Protein AF-A0A126V2M1-F1 (afdb_monomer)

Radius of gyration: 30.35 Å; Cα contacts (8 Å, |Δi|>4): 249; chains: 1; bounding box: 68×82×60 Å

Solvent-accessible surface area (backbone atoms only — not comparable to full-atom values): 11130 Å² total; per-residue (Å²): 141,85,85,84,86,88,85,89,82,89,86,88,89,88,84,88,84,78,95,72,88,80,75,83,81,79,86,80,86,81,85,84,81,88,84,84,94,76,84,90,80,86,69,96,72,80,88,82,86,81,91,80,81,91,74,86,82,81,85,78,82,76,75,81,79,58,65,34,36,35,38,33,30,50,79,87,40,79,66,34,74,45,62,34,49,74,43,80,36,60,48,100,84,73,43,78,82,76,22,29,39,40,31,31,74,65,52,32,59,92,74,48,25,34,36,43,37,42,39,44,57,45,97,89,63,57,36,33,36,34,19,25,83,46,53,15,49,93,53,67,72,38,72,61,55,68,46,42,82,56,90,70,27,38,31,53,97,49,32,41,40,33,63,43,74,47,76,84,129

Sequence (169 aa):
MFNFRSDADFLDETQNPPNSCHFIQIELKYRLDEELNTEPIGLGKNILKTIITSSCLLFLSAGIAGATTCYFESEGKIEIQGKCDFHFTENDSGVLDGSFSMTSIDYDSKKQLGHQVWFIIDYDGAPYAFWTGEPGATHLHAPTGYLSKVGGCWVNHDTRLCAWEKTGA

Foldseek 3Di:
DDDDDDDDDDDDDDDDDDDDDDDPDDDDDDDDDDDDDDDDDDDVDDDDDDDDDDDDDDPPPPDPPQFKFKWKFFQNRTQ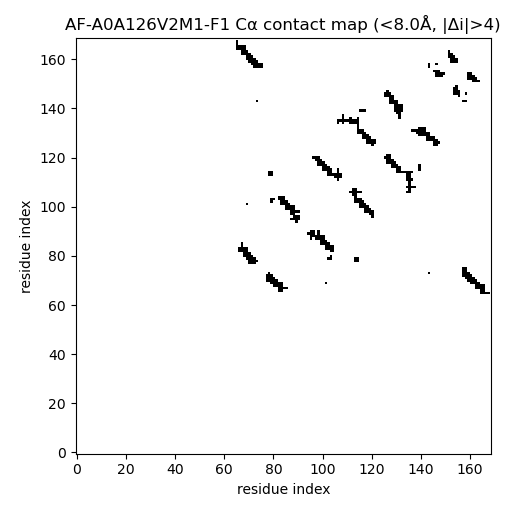AGGGWDKDQDADPVRDRPPWIKIWHPFADLVVQAGKIKTWDQDPVRFIWIFMQVGRSRPDTDHTRPTFDDDPQWTDDDGIIIGMDGPDDD

Mean predicted aligned error: 16.82 Å

Organism: NCBI:txid1579316

pLDDT: mean 72.54, std 26.44, range [29.0, 98.5]

Secondary structure (DSSP, 8-state):
--------------------------------------------------------------------EEEEEETTEEEEEEEEEEEEEE-TTS-EEEEEEEEETT-BTTTTB--EEEEEE-TTS-EEEEE-SSTT-SS--EEEEE-EEETTEEE-SSEEEEEE-----

Nearest PDB structures (foldseek):
  8i0r-assembly1_X  TM=2.228E-01  e=6.735E-01  Homo sapiens
  3dtd-assembly1_F-1  TM=3.239E-01  e=7.264E+00  Bartonella henselae
  6roh-assembly1_A  TM=2.638E-01  e=4.231E+00  Saccharomyces cerevisiae S288C
  5nxh-assembly1_C  TM=1.268E-01  e=4.231E+00  Tequatrovirus T4

Structure (mmCIF, N/CA/C/O backbone):
data_AF-A0A126V2M1-F1
#
_entry.id   AF-A0A126V2M1-F1
#
loop_
_atom_site.group_PDB
_atom_site.id
_atom_site.type_symbol
_atom_site.label_atom_id
_atom_site.label_alt_id
_atom_site.label_comp_id
_atom_site.label_asym_id
_atom_site.label_entity_id
_atom_site.label_seq_id
_atom_site.pdbx_PDB_ins_code
_atom_site.Cartn_x
_atom_site.Cartn_y
_atom_site.Cartn_z
_atom_site.occupancy
_atom_site.B_iso_or_equiv
_atom_site.auth_seq_id
_atom_site.auth_comp_id
_atom_site.auth_asym_id
_atom_site.auth_atom_id
_atom_site.pdbx_PDB_model_num
ATOM 1 N N . MET A 1 1 ? 25.594 -10.598 -35.331 1.00 38.66 1 MET A N 1
ATOM 2 C CA . MET A 1 1 ? 25.247 -9.745 -36.487 1.00 38.66 1 MET A CA 1
ATOM 3 C C . MET A 1 1 ? 23.967 -9.023 -36.108 1.00 38.66 1 MET A C 1
ATOM 5 O O . MET A 1 1 ? 22.939 -9.677 -36.014 1.00 38.66 1 MET A O 1
ATOM 9 N N . PHE A 1 2 ? 24.061 -7.747 -35.737 1.00 29.75 2 PHE A N 1
ATOM 10 C CA . PHE A 1 2 ? 22.927 -6.953 -35.254 1.00 29.75 2 PHE A CA 1
ATOM 11 C C . PHE A 1 2 ? 22.459 -6.019 -36.369 1.00 29.75 2 PHE A C 1
ATOM 13 O O . PHE A 1 2 ? 23.302 -5.436 -37.043 1.00 29.75 2 PHE A O 1
ATOM 20 N N . ASN A 1 3 ? 21.146 -5.852 -36.524 1.00 29.00 3 ASN A N 1
ATOM 21 C CA . ASN A 1 3 ? 20.557 -4.799 -37.347 1.00 29.00 3 ASN A CA 1
ATOM 22 C C . ASN A 1 3 ? 19.675 -3.929 -36.449 1.00 29.00 3 ASN A C 1
ATOM 24 O O . ASN A 1 3 ? 18.534 -4.282 -36.163 1.00 29.00 3 ASN A O 1
ATOM 28 N N . PHE A 1 4 ? 20.225 -2.799 -36.013 1.00 29.62 4 PHE A N 1
ATOM 29 C CA . PHE A 1 4 ? 19.426 -1.650 -35.600 1.00 29.62 4 PHE A CA 1
ATOM 30 C C . PHE A 1 4 ? 19.051 -0.863 -36.856 1.00 29.62 4 PHE A C 1
ATOM 32 O O . PHE A 1 4 ? 19.875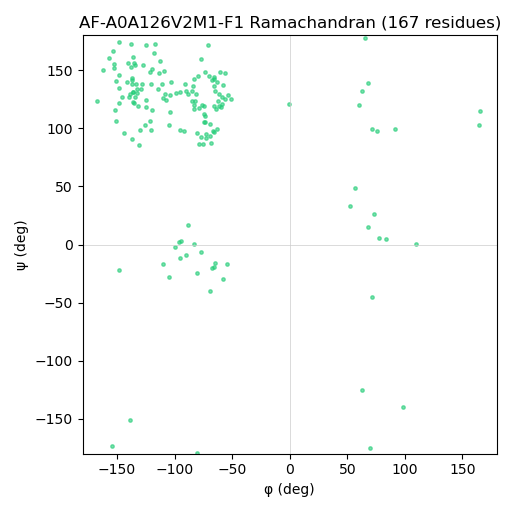 -0.729 -37.761 1.00 29.62 4 PHE A O 1
ATOM 39 N N . ARG A 1 5 ? 17.835 -0.316 -36.899 1.00 29.52 5 ARG A N 1
ATOM 40 C CA . ARG A 1 5 ? 17.459 0.690 -37.892 1.00 29.52 5 ARG A CA 1
ATOM 41 C C . ARG A 1 5 ? 16.910 1.911 -37.171 1.00 29.52 5 ARG A C 1
ATOM 43 O O . ARG A 1 5 ? 15.801 1.889 -36.651 1.00 29.52 5 ARG A O 1
ATOM 50 N N . SER A 1 6 ? 17.758 2.924 -37.090 1.00 36.81 6 SER A N 1
ATOM 51 C CA . SER A 1 6 ? 17.424 4.285 -36.695 1.00 36.81 6 SER A CA 1
ATOM 52 C C . SER A 1 6 ? 17.001 5.060 -37.935 1.00 36.81 6 SER A C 1
ATOM 54 O O . SER A 1 6 ? 17.769 5.085 -38.892 1.00 36.81 6 SER A O 1
ATOM 56 N N . ASP A 1 7 ? 15.860 5.736 -37.890 1.00 33.97 7 ASP A N 1
ATOM 57 C CA . ASP A 1 7 ? 15.502 6.778 -38.851 1.00 33.97 7 ASP A CA 1
ATOM 58 C C . ASP A 1 7 ? 14.924 7.954 -38.035 1.00 33.97 7 ASP A C 1
ATOM 60 O O . ASP A 1 7 ? 14.004 7.761 -37.236 1.00 33.97 7 ASP A O 1
ATOM 64 N N . ALA A 1 8 ? 15.532 9.139 -38.156 1.00 32.44 8 ALA A N 1
ATOM 65 C CA . ALA A 1 8 ? 15.182 10.348 -37.409 1.00 32.44 8 ALA A CA 1
ATOM 66 C C . ALA A 1 8 ? 15.451 11.609 -38.254 1.00 32.44 8 ALA A C 1
ATOM 68 O O . ALA A 1 8 ? 16.597 11.845 -38.621 1.00 32.44 8 ALA A O 1
ATOM 69 N N . ASP A 1 9 ? 14.403 12.417 -38.470 1.00 35.94 9 ASP A N 1
ATOM 70 C CA . ASP A 1 9 ? 14.370 13.773 -39.059 1.00 35.94 9 ASP A CA 1
ATOM 71 C C . ASP A 1 9 ? 13.156 14.514 -38.418 1.00 35.94 9 ASP A C 1
ATOM 73 O O . ASP A 1 9 ? 12.145 13.860 -38.159 1.00 35.94 9 ASP A O 1
ATOM 77 N N . PHE A 1 10 ? 13.105 15.801 -38.028 1.00 31.22 10 PHE A N 1
ATOM 78 C CA . PHE A 1 10 ? 13.970 16.989 -38.191 1.00 31.22 10 PHE A CA 1
ATOM 79 C C . PHE A 1 10 ? 13.911 17.638 -39.592 1.00 31.22 10 PHE A C 1
ATOM 81 O O . PHE A 1 10 ? 14.600 17.188 -40.495 1.00 31.22 10 PHE A O 1
ATOM 88 N N . LEU A 1 11 ? 13.151 18.708 -39.877 1.00 40.03 11 LEU A N 1
ATOM 89 C CA . LEU A 1 11 ? 12.236 19.609 -39.135 1.00 40.03 11 LEU A CA 1
ATOM 90 C C . LEU A 1 11 ? 11.205 20.179 -40.145 1.00 40.03 11 LEU A C 1
ATOM 92 O O . LEU A 1 11 ? 11.498 20.190 -41.337 1.00 40.03 11 LEU A O 1
ATOM 96 N N . ASP A 1 12 ? 10.108 20.794 -39.679 1.00 29.11 12 ASP A N 1
ATOM 97 C CA . ASP A 1 12 ? 9.800 22.175 -40.109 1.00 29.11 12 ASP A CA 1
ATOM 98 C C . ASP A 1 12 ? 8.981 22.936 -39.048 1.00 29.11 12 ASP A C 1
ATOM 100 O O . ASP A 1 12 ? 8.254 22.351 -38.241 1.00 29.11 12 ASP A O 1
ATOM 104 N N . GLU A 1 13 ? 9.142 24.253 -39.039 1.00 38.94 13 GLU A N 1
ATOM 105 C CA . GLU A 1 13 ? 8.617 25.216 -38.079 1.00 38.94 13 GLU A CA 1
ATOM 106 C C . GLU A 1 13 ? 7.496 26.040 -38.732 1.00 38.94 13 GLU A C 1
ATOM 108 O O . GLU A 1 13 ? 7.694 26.588 -39.808 1.00 38.94 13 GLU A O 1
ATOM 113 N N . THR A 1 14 ? 6.324 26.159 -38.093 1.00 38.78 14 THR A N 1
ATOM 114 C CA . THR A 1 14 ? 5.483 27.383 -38.028 1.00 38.78 14 THR A CA 1
ATOM 115 C C . THR A 1 14 ? 4.063 27.075 -37.530 1.00 38.78 14 THR A C 1
ATOM 117 O O . THR A 1 14 ? 3.278 26.447 -38.230 1.00 38.78 14 THR A O 1
ATOM 120 N N . GLN A 1 15 ? 3.702 27.607 -36.353 1.00 33.50 15 GLN A N 1
ATOM 121 C CA . GLN A 1 15 ? 2.511 28.453 -36.107 1.00 33.50 15 GLN A CA 1
ATOM 122 C C . GLN A 1 15 ? 2.208 28.565 -34.601 1.00 33.50 15 GLN A C 1
ATOM 124 O O . GLN A 1 15 ? 1.624 27.683 -33.982 1.00 33.50 15 GLN A O 1
ATOM 129 N N . ASN A 1 16 ? 2.569 29.716 -34.033 1.00 42.19 16 ASN A N 1
ATOM 130 C CA . ASN A 1 16 ? 2.025 30.244 -32.779 1.00 42.19 16 ASN A CA 1
ATOM 131 C C . ASN A 1 16 ? 0.684 30.933 -33.109 1.00 42.19 16 ASN A C 1
ATOM 133 O O . ASN A 1 16 ? 0.665 31.712 -34.070 1.00 42.19 16 ASN A O 1
ATOM 137 N N . PRO A 1 17 ? -0.435 30.651 -32.411 1.00 42.81 17 PRO A N 1
ATOM 138 C CA . PRO A 1 17 ? -0.904 31.552 -31.335 1.00 42.81 17 PRO A CA 1
ATOM 139 C C . PRO A 1 17 ? -1.763 30.837 -30.247 1.00 42.81 17 PRO A C 1
ATOM 141 O O . PRO A 1 17 ? -2.046 29.648 -30.364 1.00 42.81 17 PRO A O 1
ATOM 144 N N . PRO A 1 18 ? -2.365 31.557 -29.277 1.00 44.22 18 PRO A N 1
ATOM 145 C CA . PRO A 1 18 ? -1.821 32.630 -28.444 1.00 44.22 18 PRO A CA 1
ATOM 146 C C . PRO A 1 18 ? -1.995 32.342 -26.933 1.00 44.22 18 PRO A C 1
ATOM 148 O O . PRO A 1 18 ? -2.768 31.484 -26.511 1.00 44.22 18 PRO A O 1
ATOM 151 N N . ASN A 1 19 ? -1.377 33.174 -26.092 1.00 45.47 19 ASN A N 1
ATOM 152 C CA . ASN A 1 19 ? -1.746 33.273 -24.676 1.00 45.47 19 ASN A CA 1
ATOM 153 C C . ASN A 1 19 ? -3.199 33.768 -24.525 1.00 45.47 19 ASN A C 1
ATOM 155 O O . ASN A 1 19 ? -3.490 34.880 -24.964 1.00 45.47 19 ASN A O 1
ATOM 159 N N . SER A 1 20 ? -4.073 33.028 -23.833 1.00 34.94 20 SER A N 1
ATOM 160 C CA . SER A 1 20 ? -5.169 33.618 -23.041 1.00 34.94 20 SER A CA 1
ATOM 161 C C . SER A 1 20 ? -5.830 32.589 -22.120 1.00 34.94 20 SER A C 1
ATOM 163 O O . SER A 1 20 ? -6.362 31.580 -22.583 1.00 34.94 20 SER A O 1
ATOM 165 N N . CYS A 1 21 ? -5.871 32.871 -20.816 1.00 35.22 21 CYS A N 1
ATOM 166 C CA . CYS A 1 21 ? -6.764 32.168 -19.898 1.00 35.22 21 CYS A CA 1
ATOM 167 C C . CYS A 1 21 ? -8.208 32.569 -20.216 1.00 35.22 21 CYS A C 1
ATOM 169 O O . CYS A 1 21 ? -8.641 33.662 -19.844 1.00 35.22 21 CYS A O 1
ATOM 171 N N . HIS A 1 22 ? -8.967 31.696 -20.881 1.00 29.77 22 HIS A N 1
ATOM 172 C CA . HIS A 1 22 ? -10.361 31.990 -21.196 1.00 29.77 22 HIS A CA 1
ATOM 173 C C . HIS A 1 22 ? -11.249 31.841 -19.951 1.00 29.77 22 HIS A C 1
ATOM 175 O O . HIS A 1 22 ? -11.859 30.803 -19.701 1.00 29.77 22 HIS A O 1
ATOM 181 N N . PHE A 1 23 ? -11.340 32.919 -19.170 1.00 33.03 23 PHE A N 1
ATOM 182 C CA . PHE A 1 23 ? -12.440 33.111 -18.232 1.00 33.03 23 PHE A CA 1
ATOM 183 C C . PHE A 1 23 ? -13.760 33.044 -19.010 1.00 33.03 23 PHE A C 1
ATOM 185 O O . PHE A 1 23 ? -13.967 33.789 -19.972 1.00 33.03 23 PHE A O 1
ATOM 192 N N . ILE A 1 24 ? -14.660 32.158 -18.588 1.00 33.56 24 ILE A N 1
ATOM 193 C CA . ILE A 1 24 ? -16.026 32.102 -19.107 1.00 33.56 24 ILE A CA 1
ATOM 194 C C . ILE A 1 24 ? -16.823 33.196 -18.389 1.00 33.56 24 ILE A C 1
ATOM 196 O O . ILE A 1 24 ? -17.296 32.998 -17.270 1.00 33.56 24 ILE A O 1
ATOM 200 N N . GLN A 1 25 ? -16.953 34.371 -19.010 1.00 32.44 25 GLN A N 1
ATOM 201 C CA . GLN A 1 25 ? -17.892 35.387 -18.535 1.00 32.44 25 GLN A CA 1
ATOM 202 C C . GLN A 1 25 ? -19.322 34.980 -18.897 1.00 32.44 25 GLN A C 1
ATOM 204 O O . GLN A 1 25 ? -19.709 34.984 -20.063 1.00 32.44 25 GLN A O 1
ATOM 209 N N . ILE A 1 26 ? -20.117 34.662 -17.877 1.00 36.59 26 ILE A N 1
ATOM 210 C CA . ILE A 1 26 ? -21.567 34.507 -17.999 1.00 36.59 26 ILE A CA 1
ATOM 211 C C . ILE A 1 26 ? -22.200 35.869 -17.686 1.00 36.59 26 ILE A C 1
ATOM 213 O O . ILE A 1 26 ? -22.374 36.222 -16.520 1.00 36.59 26 ILE A O 1
ATOM 217 N N . GLU A 1 27 ? -22.544 36.653 -18.712 1.00 39.25 27 GLU A N 1
ATOM 218 C CA . GLU A 1 27 ? -23.352 37.864 -18.518 1.00 39.25 27 GLU A CA 1
ATOM 219 C C . GLU A 1 27 ? -24.816 37.497 -18.229 1.00 39.25 27 GLU A C 1
ATOM 221 O O . GLU A 1 27 ? -25.583 37.153 -19.130 1.00 39.25 27 GLU A O 1
ATOM 226 N N . LEU A 1 28 ? -25.236 37.624 -16.967 1.00 32.69 28 LEU A N 1
ATOM 227 C CA . LEU A 1 28 ? -26.650 37.588 -16.589 1.00 32.69 28 LEU A CA 1
ATOM 228 C C . LEU A 1 28 ? -27.212 39.009 -16.490 1.00 32.69 28 LEU A C 1
ATOM 230 O O . LEU A 1 28 ? -27.069 39.707 -15.486 1.00 32.69 28 LEU A O 1
ATOM 234 N N . LYS A 1 29 ? -27.884 39.425 -17.564 1.00 38.81 29 LYS A N 1
ATOM 235 C CA . LYS A 1 29 ? -28.536 40.729 -17.701 1.00 38.81 29 LYS A CA 1
ATOM 236 C C . LYS A 1 29 ? -29.865 40.766 -16.938 1.00 38.81 29 LYS A C 1
ATOM 238 O O . LYS A 1 29 ? -30.907 40.419 -17.492 1.00 38.81 29 LYS A O 1
ATOM 243 N N . TYR A 1 30 ? -29.840 41.215 -15.685 1.00 38.00 30 TYR A N 1
ATOM 244 C CA . TYR A 1 30 ? -31.057 41.409 -14.892 1.00 38.00 30 TYR A CA 1
ATOM 245 C C . TYR A 1 30 ? -31.709 42.773 -15.159 1.00 38.00 30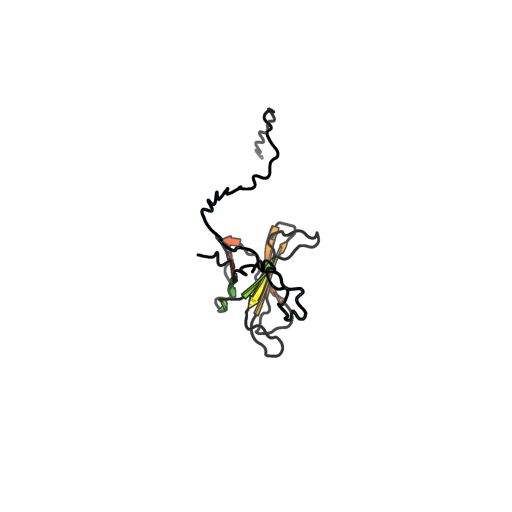 TYR A C 1
ATOM 247 O O . TYR A 1 30 ? -31.090 43.824 -15.002 1.00 38.00 30 TYR A O 1
ATOM 255 N N . ARG A 1 31 ? -32.982 42.735 -15.564 1.00 34.28 31 ARG A N 1
ATOM 256 C CA . ARG A 1 31 ? -33.883 43.890 -15.645 1.00 34.28 31 ARG A CA 1
ATOM 257 C C . ARG A 1 31 ? -34.519 44.102 -14.269 1.00 34.28 31 ARG A C 1
ATOM 259 O O . ARG A 1 31 ? -35.014 43.139 -13.690 1.00 34.28 31 ARG A O 1
ATOM 266 N N . LEU A 1 32 ? -34.522 45.339 -13.782 1.00 36.19 32 LEU A N 1
ATOM 267 C CA . LEU A 1 32 ? -35.231 45.749 -12.571 1.00 36.19 32 LEU A CA 1
ATOM 268 C C . LEU A 1 32 ? -36.217 46.854 -12.944 1.00 36.19 32 LEU A C 1
ATOM 270 O O . LEU A 1 32 ? -35.801 47.982 -13.198 1.00 36.19 32 LEU A O 1
ATOM 274 N N . ASP A 1 33 ? -37.497 46.505 -12.973 1.00 39.31 33 ASP A N 1
ATOM 275 C CA . ASP A 1 33 ? -38.595 47.464 -13.015 1.00 39.31 33 ASP A CA 1
ATOM 276 C C . ASP A 1 33 ? -39.140 47.614 -11.576 1.00 39.31 33 ASP A C 1
ATOM 278 O O . ASP A 1 33 ? -39.373 46.602 -10.918 1.00 39.31 33 ASP A O 1
ATOM 282 N N . GLU A 1 34 ? -39.290 48.872 -11.125 1.00 41.41 34 GLU A N 1
ATOM 283 C CA . GLU A 1 34 ? -40.491 49.413 -10.440 1.00 41.41 34 GLU A CA 1
ATOM 284 C C . GLU A 1 34 ? -40.925 48.801 -9.071 1.00 41.41 34 GLU A C 1
ATOM 286 O O . GLU A 1 34 ? -41.051 47.596 -8.905 1.00 41.41 34 GLU A O 1
ATOM 291 N N . GLU A 1 35 ? -41.226 49.537 -7.993 1.00 41.06 35 GLU A N 1
ATOM 292 C CA . GLU A 1 35 ? -41.166 50.970 -7.656 1.00 41.06 35 GLU A CA 1
ATOM 293 C C . GLU A 1 35 ? -40.990 51.091 -6.120 1.00 41.06 35 GLU A C 1
ATOM 295 O O . GLU A 1 35 ? -41.432 50.204 -5.385 1.00 41.06 35 GLU A O 1
ATOM 300 N N . LEU A 1 36 ? -40.419 52.186 -5.593 1.00 34.50 36 LEU A N 1
ATOM 301 C CA . LEU A 1 36 ? -40.458 52.461 -4.144 1.00 34.50 36 LEU A CA 1
ATOM 302 C C . LEU A 1 36 ? -40.917 53.894 -3.844 1.00 34.50 36 LEU A C 1
ATOM 304 O O . LEU A 1 36 ? -40.120 54.810 -3.641 1.00 34.50 36 LEU A O 1
ATOM 308 N N . ASN A 1 37 ? -42.236 54.058 -3.779 1.00 40.84 37 ASN A N 1
ATOM 309 C CA . ASN A 1 37 ? -42.887 55.259 -3.271 1.00 40.84 37 ASN A CA 1
ATOM 310 C C . ASN A 1 37 ? -42.579 55.471 -1.774 1.00 40.84 37 ASN A C 1
ATOM 312 O O . ASN A 1 37 ? -43.032 54.693 -0.939 1.00 40.84 37 ASN A O 1
ATOM 316 N N . THR A 1 38 ? -41.897 56.569 -1.425 1.00 37.78 38 THR A N 1
ATOM 317 C CA . THR A 1 38 ? -41.956 57.170 -0.076 1.00 37.78 38 THR A CA 1
ATOM 318 C C . THR A 1 38 ? -41.699 58.677 -0.134 1.00 37.78 38 THR A C 1
ATOM 320 O O . THR A 1 38 ? -40.594 59.110 -0.455 1.00 37.78 38 THR A O 1
ATOM 323 N N . GLU A 1 39 ? -42.706 59.472 0.232 1.00 43.66 39 GLU A N 1
ATOM 324 C CA . GLU A 1 39 ? -42.560 60.909 0.502 1.00 43.66 39 GLU A CA 1
ATOM 325 C C . GLU A 1 39 ? -41.931 61.184 1.891 1.00 43.66 39 GLU A C 1
ATOM 327 O O . GLU A 1 39 ? -41.938 60.311 2.768 1.00 43.66 39 GLU A O 1
ATOM 332 N N . PRO A 1 40 ? -41.350 62.381 2.126 1.00 52.97 40 PRO A N 1
ATOM 333 C CA . PRO A 1 40 ? -40.476 62.623 3.273 1.00 52.97 40 PRO A CA 1
ATOM 334 C C . PRO A 1 40 ? -41.216 63.136 4.519 1.00 52.97 40 PRO A C 1
ATOM 336 O O . PRO A 1 40 ? -42.010 64.070 4.443 1.00 52.97 40 PRO A O 1
ATOM 339 N N . ILE A 1 41 ? -40.867 62.624 5.711 1.00 39.78 41 ILE A N 1
ATOM 340 C CA . ILE A 1 41 ? -41.334 63.204 6.988 1.00 39.78 41 ILE A CA 1
ATOM 341 C C . ILE A 1 41 ? -40.212 63.294 8.036 1.00 39.78 41 ILE A C 1
ATOM 343 O O . ILE A 1 41 ? -39.996 62.405 8.877 1.00 39.78 41 ILE A O 1
ATOM 347 N N . GLY A 1 42 ? -39.526 64.434 8.047 1.00 39.91 42 GLY A N 1
ATOM 348 C CA . GLY A 1 42 ? -38.685 64.824 9.175 1.00 39.91 42 GLY A CA 1
ATOM 349 C C . GLY A 1 42 ? -39.521 65.122 10.427 1.00 39.91 42 GLY A C 1
ATOM 350 O O . GLY A 1 42 ? -40.574 65.736 10.346 1.00 39.91 42 GLY A O 1
ATOM 351 N N . LEU A 1 43 ? -39.016 64.732 11.597 1.00 38.00 43 LEU A N 1
ATOM 352 C CA . LEU A 1 43 ? -38.949 65.646 12.747 1.00 38.00 43 LEU A CA 1
ATOM 353 C C . LEU A 1 43 ? -37.435 65.769 13.038 1.00 38.00 43 LEU A C 1
ATOM 355 O O . LEU A 1 43 ? -36.659 64.909 12.606 1.00 38.00 43 LEU A O 1
ATOM 359 N N . GLY A 1 44 ? -37.008 66.755 13.828 1.00 56.28 44 GLY A N 1
ATOM 360 C CA . GLY A 1 44 ? -35.732 66.642 14.543 1.00 56.28 44 GLY A CA 1
ATOM 361 C C . GLY A 1 44 ? -35.832 65.472 15.528 1.00 56.28 44 GLY A C 1
ATOM 362 O O . GLY A 1 44 ? -36.481 65.600 16.565 1.00 56.28 44 GLY A O 1
ATOM 363 N N . LYS A 1 45 ? -35.298 64.301 15.158 1.00 42.28 45 LYS A N 1
ATOM 364 C CA . LYS A 1 45 ? -35.611 63.016 15.809 1.00 42.28 45 LYS A CA 1
ATOM 365 C C . LYS A 1 45 ? -34.473 62.542 16.699 1.00 42.28 45 LYS A C 1
ATOM 367 O O . LYS A 1 45 ? -33.488 61.976 16.235 1.00 42.28 45 LYS A O 1
ATOM 372 N N . ASN A 1 46 ? -34.675 62.719 18.000 1.00 47.31 46 ASN A N 1
ATOM 373 C CA . ASN A 1 46 ? -33.981 61.940 19.016 1.00 47.31 46 ASN A CA 1
ATOM 374 C C . ASN A 1 46 ? -34.223 60.431 18.793 1.00 47.31 46 ASN A C 1
ATOM 376 O O . ASN A 1 46 ? -35.332 60.036 18.441 1.00 47.31 46 ASN A O 1
ATOM 380 N N . ILE A 1 47 ? -33.220 59.612 19.136 1.00 53.22 47 ILE A N 1
ATOM 381 C CA . ILE A 1 47 ? -33.307 58.155 19.365 1.00 53.22 47 ILE A CA 1
ATOM 382 C C . ILE A 1 47 ? -33.514 57.284 18.105 1.00 53.22 47 ILE A C 1
ATOM 384 O O . ILE A 1 47 ? -34.634 56.995 17.692 1.00 53.22 47 ILE A O 1
ATOM 388 N N . LEU A 1 48 ? -32.411 56.707 17.614 1.00 42.56 48 LEU A N 1
ATOM 389 C CA . LEU A 1 48 ? -32.386 55.457 16.838 1.00 42.56 48 LEU A CA 1
ATOM 390 C C . LEU A 1 48 ? -31.095 54.703 17.238 1.00 42.56 48 LEU A C 1
ATOM 392 O O . LEU A 1 48 ? -30.006 55.179 16.944 1.00 42.56 48 LEU A O 1
ATOM 396 N N . LYS A 1 49 ? -31.083 53.742 18.171 1.00 38.34 49 LYS A N 1
ATOM 397 C CA . LYS A 1 49 ? -31.644 52.372 18.178 1.00 38.34 49 LYS A CA 1
ATOM 398 C C . LYS A 1 49 ? -31.098 51.427 17.088 1.00 38.34 49 LYS A C 1
ATOM 400 O O . LYS A 1 49 ? -31.382 51.602 15.913 1.00 38.34 49 LYS A O 1
ATOM 405 N N . THR A 1 50 ? -30.494 50.340 17.587 1.00 43.88 50 THR A N 1
ATOM 406 C CA . THR A 1 50 ? -30.534 48.962 17.049 1.00 43.88 50 THR A CA 1
ATOM 407 C C . THR A 1 50 ? -29.451 48.505 16.056 1.00 43.88 50 THR A C 1
ATOM 409 O O . THR A 1 50 ? -29.538 48.695 14.851 1.00 43.88 50 THR A O 1
ATOM 412 N N . ILE A 1 51 ? -28.480 47.783 16.631 1.00 56.84 51 ILE A N 1
ATOM 413 C CA . ILE A 1 51 ? -27.864 46.519 16.173 1.00 56.84 51 ILE A CA 1
ATOM 414 C C . ILE A 1 51 ? -28.433 45.934 14.859 1.00 56.84 51 ILE A C 1
ATOM 416 O O . ILE A 1 51 ? -29.566 45.465 14.866 1.00 56.84 51 ILE A O 1
ATOM 420 N N . ILE A 1 52 ? -27.593 45.754 13.831 1.00 51.31 52 ILE A N 1
ATOM 421 C CA . ILE A 1 52 ? -27.577 44.525 13.011 1.00 51.31 52 ILE A CA 1
ATOM 422 C C . ILE A 1 52 ? -26.117 44.136 12.733 1.00 51.31 52 ILE A C 1
ATOM 424 O O . ILE A 1 52 ? -25.288 44.939 12.317 1.00 51.31 52 ILE A O 1
ATOM 428 N N . THR A 1 53 ? -25.829 42.871 13.010 1.00 50.19 53 THR A N 1
ATOM 429 C CA . THR A 1 53 ? -24.581 42.137 12.788 1.00 50.19 53 THR A CA 1
ATOM 430 C C . THR A 1 53 ? -24.067 42.206 11.348 1.00 50.19 53 THR A C 1
ATOM 432 O O . THR A 1 53 ? -24.776 41.816 10.423 1.00 50.19 53 THR A O 1
ATOM 435 N N . SER A 1 54 ? -22.792 42.571 11.176 1.00 50.06 54 SER A N 1
ATOM 436 C CA . SER A 1 54 ? -22.044 42.294 9.942 1.00 50.06 54 SER A CA 1
ATOM 437 C C . SER A 1 54 ? -21.864 40.779 9.788 1.00 50.06 54 SER A C 1
ATOM 439 O O . SER A 1 54 ? -21.319 40.127 10.681 1.00 50.06 54 SER A O 1
ATOM 441 N N . SER A 1 55 ? -22.384 40.192 8.709 1.00 53.38 55 SER A N 1
ATOM 442 C CA . SER A 1 55 ? -22.309 38.754 8.421 1.00 53.38 55 SER A CA 1
ATOM 443 C C . SER A 1 55 ? -22.600 38.463 6.948 1.00 53.38 55 SER A C 1
ATOM 445 O O . SER A 1 55 ? -23.416 39.148 6.340 1.00 53.38 55 SER A O 1
ATOM 447 N N . CYS A 1 56 ? -21.986 37.387 6.438 1.00 42.03 56 CYS A N 1
ATOM 448 C CA . CYS A 1 56 ? -22.016 36.900 5.048 1.00 42.03 56 CYS A CA 1
ATOM 449 C C . CYS A 1 56 ? -21.307 37.796 3.997 1.00 42.03 56 CYS A C 1
ATOM 451 O O . CYS A 1 56 ? -21.419 39.012 4.032 1.00 42.03 56 CYS A O 1
ATOM 453 N N . LEU A 1 57 ? -20.559 37.260 3.020 1.00 47.03 57 LEU A N 1
ATOM 454 C CA . LEU A 1 57 ? -20.284 35.851 2.685 1.00 47.03 57 LEU A CA 1
ATOM 455 C C . LEU A 1 57 ? -18.773 35.567 2.636 1.00 47.03 57 LEU A C 1
ATOM 457 O O . LEU A 1 57 ? -18.048 36.160 1.841 1.00 47.03 57 LEU A O 1
ATOM 461 N N . LEU A 1 58 ? -18.323 34.578 3.412 1.00 52.31 58 LEU A N 1
ATOM 462 C CA . LEU A 1 58 ? -17.101 33.839 3.098 1.00 52.31 58 LEU A CA 1
ATOM 463 C C . LEU A 1 58 ? -17.479 32.750 2.090 1.00 52.31 58 LEU A C 1
ATOM 465 O O . LEU A 1 58 ? -18.315 31.900 2.399 1.00 52.31 58 LEU A O 1
ATOM 469 N N . PHE A 1 59 ? -16.879 32.765 0.898 1.00 52.38 59 PHE A N 1
ATOM 470 C CA . PHE A 1 59 ? -17.005 31.656 -0.049 1.00 52.38 59 PHE A CA 1
ATOM 471 C C . PHE A 1 59 ? -16.256 30.441 0.505 1.00 52.38 59 PHE A C 1
ATOM 473 O O . PHE A 1 59 ? -15.052 30.288 0.311 1.00 52.38 59 PHE A O 1
ATOM 480 N N . LEU A 1 60 ? -16.982 29.580 1.218 1.00 48.56 60 LEU A N 1
ATOM 481 C CA . LEU A 1 60 ? -16.481 28.286 1.659 1.00 48.56 60 LEU A CA 1
ATOM 482 C C . LEU A 1 60 ? -16.404 27.360 0.438 1.00 48.56 60 LEU A C 1
ATOM 484 O O . LEU A 1 60 ? -17.373 26.692 0.079 1.00 48.56 60 LEU A O 1
ATOM 488 N N . SER A 1 61 ? -15.248 27.331 -0.222 1.00 52.09 61 SER A N 1
ATOM 489 C CA . SER A 1 61 ? -14.928 26.308 -1.215 1.00 52.09 61 SER A CA 1
ATOM 490 C C . SER A 1 61 ? -14.774 24.964 -0.500 1.00 52.09 61 SER A C 1
ATOM 492 O O . SER A 1 61 ? -13.681 24.591 -0.070 1.00 52.09 61 SER A O 1
ATOM 494 N N . ALA A 1 62 ? -15.885 24.251 -0.329 1.00 58.22 62 ALA A N 1
ATOM 495 C CA . ALA A 1 62 ? -15.881 22.882 0.153 1.00 58.22 62 ALA A CA 1
ATOM 496 C C . ALA A 1 62 ? -15.217 21.988 -0.905 1.00 58.22 62 ALA A C 1
ATOM 498 O O . ALA A 1 62 ? -15.850 21.597 -1.886 1.00 58.22 62 ALA A O 1
ATOM 499 N N . GLY A 1 63 ? -13.930 21.690 -0.719 1.00 54.28 63 GLY A N 1
ATOM 500 C CA . GLY A 1 63 ? -13.240 20.686 -1.519 1.00 54.28 63 GLY A CA 1
ATOM 501 C C . GLY A 1 63 ? -13.938 19.341 -1.345 1.00 54.28 63 GLY A C 1
ATOM 502 O O . GLY A 1 63 ? -14.024 18.826 -0.229 1.00 54.28 63 GLY A O 1
ATOM 503 N N . ILE A 1 64 ? -14.459 18.781 -2.437 1.00 52.62 64 ILE A N 1
ATOM 504 C CA . ILE A 1 64 ? -15.038 17.439 -2.428 1.00 52.62 64 ILE A CA 1
ATOM 505 C C . ILE A 1 64 ? -13.873 16.457 -2.320 1.00 52.62 64 ILE A C 1
ATOM 507 O O . ILE A 1 64 ? -13.252 16.107 -3.320 1.00 52.62 64 ILE A O 1
ATOM 511 N N . ALA A 1 65 ? -13.567 16.028 -1.096 1.00 54.00 65 ALA A N 1
ATOM 512 C CA . ALA A 1 65 ? -12.637 14.935 -0.855 1.00 54.00 65 ALA A CA 1
ATOM 513 C C . ALA A 1 65 ? -13.241 13.639 -1.421 1.00 54.00 65 ALA A C 1
ATOM 515 O O . ALA A 1 65 ? -14.091 13.000 -0.791 1.00 54.00 65 ALA A O 1
ATOM 516 N N . GLY A 1 66 ? -12.838 13.278 -2.641 1.00 56.91 66 GLY A N 1
ATOM 517 C CA . GLY A 1 66 ? -13.182 12.000 -3.252 1.00 56.91 66 GLY A CA 1
ATOM 518 C C . GLY A 1 66 ? -12.614 10.868 -2.401 1.00 56.91 66 GLY A C 1
ATOM 519 O O . GLY A 1 66 ? -11.411 10.794 -2.18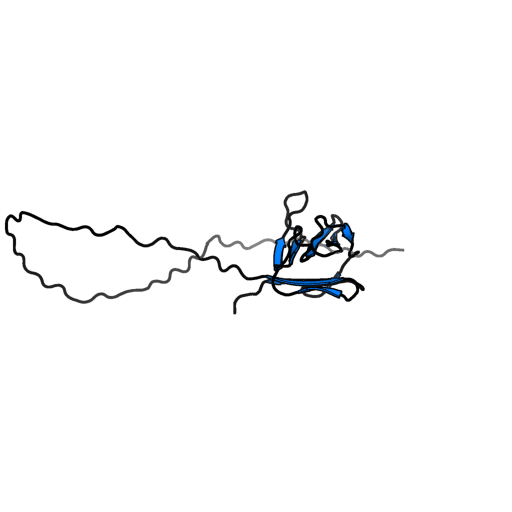6 1.00 56.91 66 GLY A O 1
ATOM 520 N N . ALA A 1 67 ? -13.476 9.998 -1.875 1.00 59.66 67 ALA A N 1
ATOM 521 C CA . ALA A 1 67 ? -13.019 8.895 -1.038 1.00 59.66 67 ALA A CA 1
ATOM 522 C C . ALA A 1 67 ? -12.351 7.817 -1.907 1.00 59.66 67 ALA A C 1
ATOM 524 O O . ALA A 1 67 ? -13.041 7.124 -2.662 1.00 59.66 67 ALA A O 1
ATOM 525 N N . THR A 1 68 ? -11.033 7.660 -1.778 1.00 85.38 68 THR A N 1
ATOM 526 C CA . THR A 1 68 ? -10.278 6.606 -2.462 1.00 85.38 68 THR A CA 1
ATOM 527 C C . THR A 1 68 ? -10.735 5.227 -1.994 1.00 85.38 68 THR A C 1
ATOM 529 O O . THR A 1 68 ? -11.031 4.994 -0.818 1.00 85.38 68 THR A O 1
ATOM 532 N N . THR A 1 69 ? -10.836 4.307 -2.948 1.00 93.19 69 THR A N 1
ATOM 533 C CA . THR A 1 69 ? -11.100 2.891 -2.702 1.00 93.19 69 THR A CA 1
ATOM 534 C C . THR A 1 69 ? -9.837 2.107 -3.029 1.00 93.19 69 THR A C 1
ATOM 536 O O . THR A 1 69 ? -9.317 2.226 -4.137 1.00 93.19 69 THR A O 1
ATOM 539 N N . CYS A 1 70 ? -9.359 1.303 -2.086 1.00 95.50 70 CYS A N 1
ATOM 540 C CA . CYS A 1 70 ? -8.194 0.445 -2.254 1.00 95.50 70 CYS A CA 1
ATOM 541 C C . CYS A 1 70 ? -8.585 -1.033 -2.244 1.00 95.50 70 CYS A C 1
ATOM 543 O O . CYS A 1 70 ? -9.613 -1.440 -1.687 1.00 95.50 70 CYS A O 1
ATOM 545 N N . TYR A 1 71 ? -7.713 -1.837 -2.838 1.00 97.31 71 TYR A N 1
ATOM 546 C CA . TYR A 1 71 ? -7.697 -3.283 -2.728 1.00 97.31 71 TYR A CA 1
ATOM 547 C C . TYR A 1 71 ? -6.244 -3.746 -2.607 1.00 97.31 71 TYR A C 1
ATOM 549 O O . TYR A 1 71 ? -5.423 -3.403 -3.457 1.00 97.31 71 TYR A O 1
ATOM 557 N N . PHE A 1 72 ? -5.938 -4.532 -1.582 1.00 98.06 72 PHE A N 1
ATOM 558 C CA . PHE A 1 72 ? -4.662 -5.220 -1.438 1.00 98.06 72 PHE A CA 1
ATOM 559 C C . PHE A 1 72 ? -4.905 -6.671 -1.024 1.00 98.06 72 PHE A C 1
ATOM 561 O O . PHE A 1 72 ? -5.603 -6.949 -0.046 1.00 98.06 72 PHE A O 1
ATOM 568 N N . GLU A 1 73 ? -4.319 -7.578 -1.792 1.00 98.44 73 GLU A N 1
ATOM 569 C CA . GLU A 1 73 ? -4.333 -9.022 -1.602 1.00 98.44 73 GLU A CA 1
ATOM 570 C C . GLU A 1 73 ? -2.891 -9.533 -1.666 1.00 98.44 73 GLU A C 1
ATOM 572 O O . GLU A 1 73 ? -2.145 -9.151 -2.574 1.00 98.44 73 GLU A O 1
ATOM 577 N N . SER A 1 74 ? -2.525 -10.390 -0.712 1.00 98.06 74 SER A N 1
ATOM 578 C CA . SER A 1 74 ? -1.230 -11.064 -0.608 1.00 98.06 74 SER A CA 1
ATOM 579 C C . SER A 1 74 ? -1.467 -12.550 -0.347 1.00 98.06 74 SER A C 1
ATOM 581 O O . SER A 1 74 ? -2.253 -12.905 0.527 1.00 98.06 74 SER A O 1
ATOM 583 N N . GLU A 1 75 ? -0.816 -13.427 -1.110 1.00 96.94 75 GLU A N 1
ATOM 584 C CA . GLU A 1 75 ? -0.919 -14.894 -1.004 1.00 96.94 75 GLU A CA 1
ATOM 585 C C . GLU A 1 75 ? -2.377 -15.417 -1.049 1.00 96.94 75 GLU A C 1
ATOM 587 O O . GLU A 1 75 ? -2.740 -16.398 -0.400 1.00 96.94 75 GLU A O 1
ATOM 592 N N . GLY A 1 76 ? -3.247 -14.740 -1.811 1.00 97.19 76 GLY A N 1
ATOM 593 C CA . GLY A 1 76 ? -4.679 -15.059 -1.917 1.00 97.19 76 GLY A CA 1
ATOM 594 C C . GLY A 1 76 ? -5.541 -14.599 -0.731 1.00 97.19 76 GLY A C 1
ATOM 595 O O . GLY A 1 76 ? -6.735 -14.909 -0.678 1.00 97.19 76 GLY A O 1
ATOM 596 N N . LYS A 1 77 ? -4.969 -13.864 0.232 1.00 97.69 77 LYS A N 1
ATOM 597 C CA . LYS A 1 77 ? -5.677 -13.257 1.365 1.00 97.69 77 LYS A CA 1
ATOM 598 C C . LYS A 1 77 ? -5.850 -11.756 1.140 1.00 97.69 77 LYS A C 1
ATOM 600 O O . LYS A 1 77 ? -4.898 -11.043 0.845 1.00 97.69 77 LYS A O 1
ATOM 605 N N . ILE A 1 78 ? -7.084 -11.274 1.288 1.00 97.62 78 ILE A N 1
ATOM 606 C CA . ILE A 1 78 ? -7.413 -9.845 1.210 1.00 97.62 78 ILE A CA 1
ATOM 607 C C . ILE A 1 78 ? -7.024 -9.184 2.534 1.00 97.62 78 ILE A C 1
ATOM 609 O O . ILE A 1 78 ? -7.600 -9.512 3.571 1.00 97.62 78 ILE A O 1
ATOM 613 N N . GLU A 1 79 ? -6.088 -8.240 2.478 1.00 97.12 79 GLU A N 1
ATOM 614 C CA . GLU A 1 79 ? -5.567 -7.507 3.641 1.00 97.12 79 GLU A CA 1
ATOM 615 C C . GLU A 1 79 ? -6.109 -6.070 3.714 1.00 97.12 79 GLU A C 1
ATOM 617 O O . GLU A 1 79 ? -6.260 -5.514 4.800 1.00 97.12 79 GLU A O 1
ATOM 622 N N . ILE A 1 80 ? -6.454 -5.455 2.572 1.00 97.00 80 ILE A N 1
ATOM 623 C CA . ILE A 1 80 ? -7.150 -4.156 2.518 1.00 97.00 80 ILE A CA 1
ATOM 624 C C . ILE A 1 80 ? -8.267 -4.228 1.477 1.00 97.00 80 ILE A C 1
ATOM 626 O O . ILE A 1 80 ? -8.036 -4.620 0.335 1.00 97.00 80 ILE A O 1
ATOM 630 N N . GLN A 1 81 ? -9.477 -3.793 1.836 1.00 95.88 81 GLN A N 1
ATOM 631 C CA . GLN A 1 81 ? -10.581 -3.646 0.889 1.00 95.88 81 GLN A CA 1
ATOM 632 C C . GLN A 1 81 ? -11.511 -2.495 1.279 1.00 95.88 81 GLN A C 1
ATOM 634 O O . GLN A 1 81 ? -11.961 -2.394 2.419 1.00 95.88 81 GLN A O 1
ATOM 639 N N . GLY A 1 82 ? -11.877 -1.667 0.300 1.00 93.62 82 GLY A N 1
ATOM 640 C CA . GLY A 1 82 ? -12.856 -0.597 0.477 1.00 93.62 82 GLY A CA 1
ATOM 641 C C . GLY A 1 82 ? -12.185 0.752 0.708 1.00 93.62 82 GLY A C 1
ATOM 642 O O . G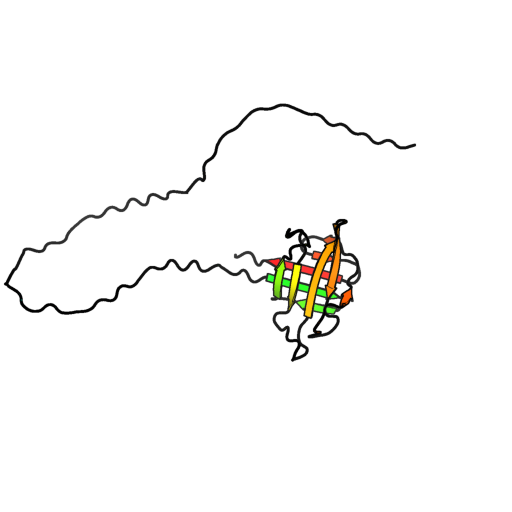LY A 1 82 ? -11.218 1.080 0.029 1.00 93.62 82 GLY A O 1
ATOM 643 N N . LYS A 1 83 ? -12.721 1.565 1.624 1.00 93.38 83 LYS A N 1
ATOM 644 C CA . LYS A 1 83 ? -12.140 2.881 1.921 1.00 93.38 83 LYS A CA 1
ATOM 645 C C . LYS A 1 83 ? -10.758 2.726 2.553 1.00 93.38 83 LYS A C 1
ATOM 647 O O . LYS A 1 83 ? -10.578 1.928 3.471 1.00 93.38 83 LYS A O 1
ATOM 652 N N . CYS A 1 84 ? -9.831 3.547 2.094 1.00 93.81 84 CYS A N 1
ATOM 653 C CA . CYS A 1 84 ? -8.461 3.635 2.574 1.00 93.81 84 CYS A CA 1
ATOM 654 C C . CYS A 1 84 ? -8.064 5.102 2.716 1.00 93.81 84 CYS A C 1
ATOM 656 O O . CYS A 1 84 ? -8.687 5.980 2.114 1.00 93.81 84 CYS A O 1
ATOM 658 N N . ASP A 1 85 ? -7.009 5.343 3.482 1.00 93.00 85 ASP A N 1
ATOM 659 C CA . ASP A 1 85 ? -6.184 6.527 3.290 1.00 93.00 85 ASP A CA 1
ATOM 660 C C . ASP A 1 85 ? -5.164 6.224 2.178 1.00 93.00 85 ASP A C 1
ATOM 662 O O . ASP A 1 85 ? -4.633 5.111 2.121 1.00 93.00 85 ASP A O 1
ATOM 666 N N . PHE A 1 86 ? -4.946 7.161 1.256 1.00 93.44 86 PHE A N 1
ATOM 667 C CA . PHE A 1 86 ? -4.113 6.964 0.064 1.00 93.44 86 PHE A CA 1
ATOM 668 C C . PHE A 1 86 ? -3.391 8.261 -0.284 1.00 93.44 86 PHE A C 1
ATOM 670 O O . PHE A 1 86 ? -4.041 9.288 -0.486 1.00 93.44 86 PHE A O 1
ATOM 677 N N . HIS A 1 87 ? -2.068 8.191 -0.424 1.00 92.88 87 HIS A N 1
ATOM 678 C CA . HIS A 1 87 ? -1.225 9.341 -0.753 1.00 92.88 87 HIS A CA 1
ATOM 679 C C . HIS A 1 87 ? -0.207 8.955 -1.817 1.00 92.88 87 HIS A C 1
ATOM 681 O O . HIS A 1 87 ? 0.500 7.960 -1.662 1.00 92.88 87 HIS A O 1
ATOM 687 N N . PHE A 1 88 ? -0.075 9.764 -2.867 1.00 93.19 88 PHE A N 1
ATOM 688 C CA . PHE A 1 88 ? 1.108 9.687 -3.721 1.00 93.19 88 PHE A CA 1
ATOM 689 C C . PHE A 1 88 ? 2.342 10.116 -2.923 1.00 93.19 88 PHE A C 1
ATOM 691 O O . PHE A 1 88 ? 2.270 11.042 -2.113 1.00 93.19 88 PHE A O 1
ATOM 698 N N . THR A 1 89 ? 3.468 9.450 -3.156 1.00 92.19 89 THR A N 1
ATOM 699 C CA . THR A 1 89 ? 4.746 9.773 -2.515 1.00 92.19 89 THR A CA 1
ATOM 700 C C . THR A 1 89 ? 5.708 10.345 -3.544 1.00 92.19 89 THR A C 1
ATOM 702 O O . THR A 1 89 ? 5.807 9.832 -4.657 1.00 92.19 89 THR A O 1
ATOM 705 N N . GLU A 1 90 ? 6.434 11.389 -3.161 1.00 92.06 90 GLU A N 1
ATOM 706 C CA . GLU A 1 90 ? 7.594 11.862 -3.912 1.00 92.06 90 GLU A CA 1
ATOM 707 C C . GLU A 1 90 ? 8.771 10.894 -3.720 1.00 92.06 90 GLU A C 1
ATOM 709 O O . GLU A 1 90 ? 8.917 10.293 -2.653 1.00 92.06 90 GLU A O 1
ATOM 714 N N . ASN A 1 91 ? 9.620 10.760 -4.737 1.00 88.81 91 ASN A N 1
ATOM 715 C CA . ASN A 1 91 ? 10.922 10.106 -4.600 1.00 88.81 91 ASN A CA 1
ATOM 716 C C . ASN A 1 91 ? 11.978 11.037 -3.986 1.00 88.81 91 ASN A C 1
ATOM 718 O O . ASN A 1 91 ? 11.718 12.211 -3.722 1.00 88.81 91 ASN A O 1
ATOM 722 N N . ASP A 1 92 ? 13.205 10.535 -3.826 1.00 87.50 92 ASP A N 1
ATOM 723 C CA . ASP A 1 92 ? 14.350 11.266 -3.256 1.00 87.50 92 ASP A CA 1
ATOM 724 C C . ASP A 1 92 ? 14.675 12.606 -3.954 1.00 87.50 92 ASP A C 1
ATOM 726 O O . ASP A 1 92 ? 15.393 13.436 -3.396 1.00 87.50 92 ASP A O 1
ATOM 730 N N . SER A 1 93 ? 14.163 12.840 -5.170 1.00 89.31 93 SER A N 1
ATOM 731 C CA . SER A 1 93 ? 14.316 14.104 -5.907 1.00 89.31 93 SER A CA 1
ATOM 732 C C . SER A 1 93 ? 13.145 15.084 -5.726 1.00 89.31 93 SER A C 1
ATOM 734 O O . SER A 1 93 ? 13.144 16.137 -6.363 1.00 89.31 93 SER A O 1
ATOM 736 N N . GLY A 1 94 ? 12.147 14.765 -4.893 1.00 91.50 94 GLY A N 1
ATOM 737 C CA . GLY A 1 94 ? 10.935 15.575 -4.713 1.00 91.50 94 GLY A CA 1
ATOM 738 C C . GLY A 1 94 ? 9.964 15.491 -5.897 1.00 91.50 94 GLY A C 1
ATOM 739 O O . GLY A 1 94 ? 9.243 16.447 -6.177 1.00 91.50 94 GLY A O 1
ATOM 740 N N . VAL A 1 95 ? 9.987 14.389 -6.657 1.00 90.31 95 VAL A N 1
ATOM 741 C CA . VAL A 1 95 ? 9.170 14.209 -7.868 1.00 90.31 95 VAL A CA 1
ATOM 742 C C . VAL A 1 95 ? 8.161 13.083 -7.664 1.00 90.31 95 VAL A C 1
ATOM 744 O O . VAL A 1 95 ? 8.513 12.001 -7.201 1.00 90.31 95 VAL A O 1
ATOM 747 N N . LEU A 1 96 ? 6.907 13.324 -8.056 1.00 92.19 96 LEU A N 1
ATOM 748 C CA . LEU A 1 96 ? 5.871 12.293 -8.131 1.00 92.19 96 LEU A CA 1
ATOM 749 C C . LEU A 1 96 ? 6.124 11.390 -9.349 1.00 92.19 96 LEU A C 1
ATOM 751 O O . LEU A 1 96 ? 5.866 11.788 -10.485 1.00 92.19 96 LEU A O 1
ATOM 755 N N . ASP A 1 97 ? 6.611 10.175 -9.115 1.00 91.81 97 ASP A N 1
ATOM 756 C CA . ASP A 1 97 ? 6.852 9.157 -10.153 1.00 91.81 97 ASP A CA 1
ATOM 757 C C . ASP A 1 97 ? 5.699 8.148 -10.318 1.00 91.81 97 ASP A C 1
ATOM 759 O O . ASP A 1 97 ? 5.638 7.422 -11.311 1.00 91.81 97 ASP A O 1
ATOM 763 N N . GLY A 1 98 ? 4.750 8.139 -9.379 1.00 91.38 98 GLY A N 1
ATOM 764 C CA . GLY A 1 98 ? 3.650 7.175 -9.313 1.00 91.38 98 GLY A CA 1
ATOM 765 C C . GLY A 1 98 ? 3.763 6.178 -8.157 1.00 91.38 98 GLY A C 1
ATOM 766 O O . GLY A 1 98 ? 2.866 5.347 -8.006 1.00 91.38 98 GLY A O 1
ATOM 767 N N . SER A 1 99 ? 4.809 6.277 -7.334 1.00 95.00 99 SER A N 1
ATOM 768 C CA . SER A 1 99 ? 4.884 5.672 -6.002 1.00 95.00 99 SER A CA 1
ATOM 769 C C . SER A 1 99 ? 3.773 6.215 -5.092 1.00 95.00 99 SER A C 1
ATOM 771 O O . SER A 1 99 ? 3.322 7.358 -5.235 1.00 95.00 99 SER A O 1
ATOM 773 N N . PHE A 1 100 ? 3.289 5.392 -4.163 1.00 95.81 100 PHE A N 1
ATOM 774 C CA . PHE A 1 100 ? 2.208 5.764 -3.247 1.00 95.81 100 PHE A CA 1
ATOM 775 C C . PHE A 1 100 ? 2.221 4.926 -1.967 1.00 95.81 100 PHE A C 1
ATOM 777 O O . PHE A 1 100 ? 2.727 3.803 -1.931 1.00 95.81 100 PHE A O 1
ATOM 784 N N . SER A 1 101 ? 1.571 5.432 -0.925 1.00 95.75 101 SER A N 1
ATOM 785 C CA . SER A 1 101 ? 1.184 4.659 0.251 1.00 95.75 101 SER A CA 1
ATOM 786 C C . SER A 1 101 ? -0.329 4.448 0.291 1.00 95.75 101 SER A C 1
ATOM 788 O O . SER A 1 101 ? -1.111 5.271 -0.193 1.00 95.75 101 SER A O 1
ATOM 790 N N . MET A 1 102 ? -0.753 3.323 0.867 1.00 95.75 102 MET A N 1
ATOM 791 C CA . MET A 1 102 ? -2.144 3.099 1.242 1.00 95.75 102 MET A CA 1
ATOM 792 C C . MET A 1 102 ? -2.253 2.453 2.621 1.00 95.75 102 MET A C 1
ATOM 794 O O . MET A 1 102 ? -1.485 1.554 2.968 1.00 95.75 102 MET A O 1
ATOM 798 N N . THR A 1 103 ? -3.253 2.889 3.376 1.00 95.38 103 THR A N 1
ATOM 799 C CA . THR A 1 103 ? -3.519 2.443 4.744 1.00 95.38 103 THR A CA 1
ATOM 800 C C . THR A 1 103 ? -4.999 2.115 4.883 1.00 95.38 103 THR A C 1
ATOM 802 O O . THR A 1 103 ? -5.860 2.872 4.425 1.00 95.38 103 THR A O 1
ATOM 805 N N . SER A 1 104 ? -5.326 0.975 5.491 1.00 94.62 104 SER A N 1
ATOM 806 C CA . SER A 1 104 ? -6.722 0.618 5.743 1.00 94.62 104 SER A CA 1
ATOM 807 C C . SER A 1 104 ? -7.359 1.587 6.746 1.00 94.62 104 SER A C 1
ATOM 809 O O . SER A 1 104 ? -6.712 2.074 7.672 1.00 94.62 104 SER A O 1
ATOM 811 N N . ILE A 1 105 ? -8.645 1.897 6.563 1.00 93.25 105 ILE A N 1
ATOM 812 C CA . ILE A 1 105 ? -9.338 2.928 7.362 1.00 93.25 105 ILE A CA 1
ATOM 813 C C . ILE A 1 105 ? -9.468 2.579 8.860 1.00 93.25 105 ILE A C 1
ATOM 815 O O . ILE A 1 105 ? -9.769 3.444 9.679 1.00 93.25 105 ILE A O 1
ATOM 819 N N . ASP A 1 106 ? -9.263 1.312 9.213 1.00 91.19 106 ASP A N 1
ATOM 820 C CA . ASP A 1 106 ? -9.283 0.757 10.566 1.00 91.19 106 ASP A CA 1
ATOM 821 C C . ASP A 1 106 ? -7.888 0.636 11.210 1.00 91.19 106 ASP A C 1
ATOM 823 O O . ASP A 1 106 ? -7.789 0.139 12.334 1.00 91.19 106 ASP A O 1
ATOM 827 N N . TYR A 1 107 ? -6.824 1.078 10.528 1.00 90.06 107 TYR A N 1
ATOM 828 C CA . TYR A 1 107 ? -5.449 0.920 10.997 1.00 90.06 107 TYR A CA 1
ATOM 829 C C . TYR A 1 107 ? -5.200 1.583 12.360 1.00 90.06 107 TYR A C 1
ATOM 831 O O . TYR A 1 107 ? -5.339 2.796 12.538 1.00 90.06 107 TYR A O 1
ATOM 839 N N . ASP A 1 108 ? -4.777 0.770 13.329 1.00 91.12 108 ASP A N 1
ATOM 840 C CA . ASP A 1 108 ? -4.378 1.204 14.665 1.00 91.12 108 ASP A CA 1
ATOM 841 C C . ASP A 1 108 ? -3.332 0.236 15.230 1.00 91.12 108 ASP A C 1
ATOM 843 O O . ASP A 1 108 ? -3.643 -0.875 15.671 1.00 91.12 108 ASP A O 1
ATOM 847 N N . SER A 1 109 ? -2.076 0.683 15.272 1.00 84.00 109 SER A N 1
ATOM 848 C CA . SER A 1 109 ? -0.955 -0.121 15.771 1.00 84.00 109 SER A CA 1
ATOM 849 C C . SER A 1 109 ? -0.999 -0.411 17.273 1.00 84.00 109 SER A C 1
ATOM 851 O O . SER A 1 109 ? -0.396 -1.380 17.729 1.00 84.00 109 SER A O 1
ATOM 853 N N . LYS A 1 110 ? -1.743 0.371 18.068 1.00 90.00 110 LYS A N 1
ATOM 854 C CA . LYS A 1 110 ? -1.947 0.089 19.501 1.00 90.00 110 LYS A CA 1
ATOM 855 C C . LYS A 1 110 ? -3.023 -0.968 19.725 1.00 90.00 110 LYS A C 1
ATOM 857 O O . LYS A 1 110 ? -3.016 -1.610 20.773 1.00 90.00 110 LYS A O 1
ATOM 862 N N . LYS A 1 111 ? -3.948 -1.128 18.775 1.00 92.38 111 LYS A N 1
ATOM 863 C CA . LYS A 1 111 ? -5.003 -2.153 18.801 1.00 92.38 111 LYS A CA 1
ATOM 864 C C . LYS A 1 111 ? -4.700 -3.380 17.935 1.00 92.38 111 LYS A C 1
ATOM 866 O O . LYS A 1 111 ? -5.506 -4.301 17.957 1.00 92.38 111 LYS A O 1
ATOM 871 N N . GLN A 1 112 ? -3.571 -3.397 17.219 1.00 90.25 112 GLN A N 1
ATOM 872 C CA . GLN A 1 112 ? -3.209 -4.451 16.259 1.00 90.25 112 GLN A CA 1
ATOM 873 C C . GLN A 1 112 ? -4.285 -4.622 15.171 1.00 90.25 112 GLN A C 1
ATOM 875 O O . GLN A 1 112 ? -4.767 -5.721 14.910 1.00 90.25 112 GLN A O 1
ATOM 880 N N . LEU A 1 113 ? -4.714 -3.502 14.579 1.00 92.50 113 LEU A N 1
ATOM 881 C CA . LEU A 1 113 ? -5.742 -3.457 13.536 1.00 92.50 113 LEU A CA 1
ATOM 882 C C . LEU A 1 113 ? -5.201 -2.872 12.236 1.00 92.50 113 LEU A C 1
ATOM 884 O O . LEU A 1 113 ? -4.329 -2.000 12.259 1.00 92.50 113 LEU A O 1
ATOM 888 N N . GLY A 1 114 ? -5.791 -3.321 11.128 1.00 92.94 114 GLY A N 1
ATOM 889 C CA . GLY A 1 114 ? -5.543 -2.817 9.785 1.00 92.94 114 GLY A CA 1
ATOM 890 C C . GLY A 1 114 ? -4.135 -3.066 9.244 1.00 92.94 114 GLY A C 1
ATOM 891 O O . GLY A 1 114 ? -3.251 -3.579 9.927 1.00 92.94 114 GLY A O 1
ATOM 892 N N . HIS A 1 115 ? -3.917 -2.658 7.999 1.00 96.62 115 HIS A N 1
ATOM 893 C CA . HIS A 1 115 ? -2.657 -2.841 7.286 1.00 96.62 115 HIS A CA 1
ATOM 894 C C . HIS A 1 115 ? -2.229 -1.559 6.574 1.00 96.62 115 HIS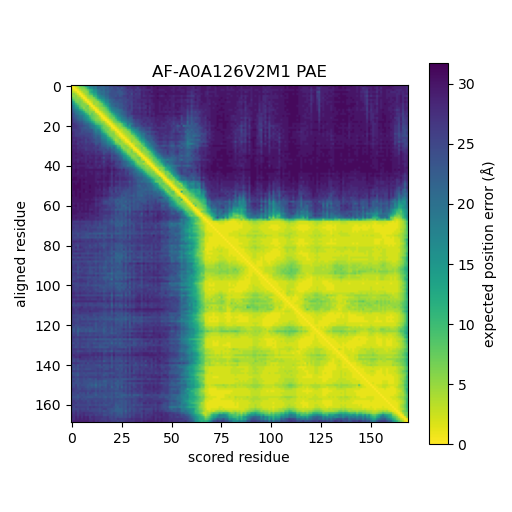 A C 1
ATOM 896 O O . HIS A 1 115 ? -3.054 -0.729 6.189 1.00 96.62 115 HIS A O 1
ATOM 902 N N . GLN A 1 116 ? -0.920 -1.433 6.368 1.00 96.81 116 GLN A N 1
ATOM 903 C CA . GLN A 1 116 ? -0.315 -0.413 5.512 1.00 96.81 116 GLN A CA 1
ATOM 904 C C . GLN A 1 116 ? 0.505 -1.081 4.405 1.00 96.81 116 GLN A C 1
ATOM 906 O O . GLN A 1 116 ? 1.097 -2.146 4.627 1.00 96.81 116 GLN A O 1
ATOM 911 N N . VAL A 1 117 ? 0.559 -0.425 3.247 1.00 97.88 117 VAL A N 1
ATOM 912 C CA . VAL A 1 117 ? 1.363 -0.784 2.073 1.00 97.88 117 VAL A CA 1
ATOM 913 C C . VAL A 1 117 ? 2.061 0.473 1.556 1.00 97.88 117 VAL A C 1
ATOM 915 O O . VAL A 1 117 ? 1.438 1.530 1.454 1.00 97.88 117 VAL A O 1
ATOM 918 N N . TRP A 1 118 ? 3.331 0.354 1.181 1.00 97.56 118 TRP A N 1
ATOM 919 C CA . TRP A 1 118 ? 4.069 1.366 0.429 1.00 97.56 118 TRP A CA 1
ATOM 920 C C . TRP A 1 118 ? 4.520 0.749 -0.890 1.00 97.56 118 TRP A C 1
ATOM 922 O O . TRP A 1 118 ? 5.288 -0.212 -0.907 1.00 97.56 118 TRP A O 1
ATOM 932 N N . PHE A 1 119 ? 3.992 1.285 -1.985 1.00 97.75 119 PHE A N 1
ATOM 933 C CA . PHE A 1 119 ? 4.352 0.956 -3.354 1.00 97.75 119 PHE A CA 1
ATOM 934 C C . PHE A 1 119 ? 5.390 1.949 -3.875 1.00 97.75 119 PHE A C 1
ATOM 936 O O . PHE A 1 119 ? 5.217 3.162 -3.746 1.00 97.75 119 PHE A O 1
ATOM 943 N N . ILE A 1 120 ? 6.454 1.418 -4.466 1.00 96.62 120 ILE A N 1
ATOM 944 C CA . ILE A 1 120 ? 7.640 2.146 -4.904 1.00 96.62 120 ILE A CA 1
ATOM 945 C C . ILE A 1 120 ? 7.912 1.776 -6.363 1.00 96.62 120 ILE A C 1
ATOM 947 O O . ILE A 1 120 ? 7.824 0.607 -6.749 1.00 96.62 120 ILE A O 1
ATOM 951 N N . ILE A 1 121 ? 8.256 2.777 -7.166 1.00 95.75 121 ILE A N 1
ATOM 952 C CA . ILE A 1 121 ? 8.870 2.604 -8.481 1.00 95.75 121 ILE A CA 1
ATOM 953 C C . ILE A 1 121 ? 10.351 2.942 -8.305 1.00 95.75 121 ILE A C 1
ATOM 955 O O . ILE A 1 121 ? 10.683 4.074 -7.964 1.00 95.75 121 ILE A O 1
ATOM 959 N N . ASP A 1 122 ? 11.235 1.958 -8.472 1.00 91.06 122 ASP A N 1
ATOM 960 C CA . ASP A 1 122 ? 12.677 2.169 -8.296 1.00 91.06 122 ASP A CA 1
ATOM 961 C C . ASP A 1 122 ? 13.273 3.030 -9.428 1.00 91.06 122 ASP A C 1
ATOM 963 O O . ASP A 1 122 ? 12.628 3.311 -10.442 1.00 91.06 122 ASP A O 1
ATOM 967 N N . TYR A 1 123 ? 14.538 3.424 -9.289 1.00 88.12 123 TYR A N 1
ATOM 968 C CA . TYR A 1 123 ? 15.266 4.253 -10.252 1.00 88.12 123 TYR A CA 1
ATOM 969 C C . TYR A 1 123 ? 15.344 3.641 -11.665 1.00 88.12 123 TYR A C 1
ATOM 971 O O . TYR A 1 123 ? 15.391 4.369 -12.657 1.00 88.12 123 TYR A O 1
ATOM 979 N N . ASP A 1 124 ? 15.345 2.310 -11.780 1.00 89.94 124 ASP A N 1
ATOM 980 C CA . ASP A 1 124 ? 15.298 1.593 -13.063 1.00 89.94 124 ASP A CA 1
ATOM 981 C C . ASP A 1 124 ? 13.869 1.432 -13.628 1.00 89.94 124 ASP A C 1
ATOM 983 O O . ASP A 1 124 ? 13.679 0.866 -14.708 1.00 89.94 124 ASP A O 1
ATOM 987 N N . GLY A 1 125 ? 12.864 1.955 -12.921 1.00 91.50 125 GLY A N 1
ATOM 988 C CA . GLY A 1 125 ? 11.446 1.836 -13.236 1.00 91.50 125 GLY A CA 1
ATOM 989 C C . GLY A 1 125 ? 10.797 0.540 -12.743 1.00 91.50 125 GLY A C 1
ATOM 990 O O . GLY A 1 125 ? 9.627 0.313 -13.063 1.00 91.50 125 GLY A O 1
ATOM 991 N N . ALA A 1 126 ? 11.504 -0.321 -12.000 1.00 94.88 126 ALA A N 1
ATOM 992 C CA . ALA A 1 126 ? 10.960 -1.578 -11.499 1.00 94.88 126 ALA A CA 1
ATOM 993 C C . ALA A 1 126 ? 9.983 -1.338 -10.326 1.00 94.88 126 ALA A C 1
ATOM 995 O O . ALA A 1 126 ? 10.379 -0.815 -9.283 1.00 94.88 126 ALA A O 1
ATOM 996 N N . PRO A 1 127 ? 8.701 -1.727 -10.455 1.00 97.12 127 PRO A N 1
ATOM 997 C CA . PRO A 1 127 ? 7.696 -1.474 -9.431 1.00 97.12 127 PRO A CA 1
ATOM 998 C C . PRO A 1 127 ? 7.632 -2.627 -8.420 1.00 97.12 127 PRO A C 1
ATOM 1000 O O . PRO A 1 127 ? 7.512 -3.794 -8.804 1.00 97.12 127 PRO A O 1
ATOM 1003 N N . TYR A 1 128 ? 7.634 -2.317 -7.129 1.00 97.56 128 TYR A N 1
ATOM 1004 C CA . TYR A 1 128 ? 7.423 -3.275 -6.038 1.00 97.56 128 TYR A CA 1
ATOM 1005 C C . TYR A 1 128 ? 6.723 -2.607 -4.850 1.00 97.56 128 TYR A C 1
ATOM 1007 O O . TYR A 1 128 ? 6.478 -1.403 -4.847 1.00 97.56 128 TYR A O 1
ATOM 1015 N N . ALA A 1 129 ? 6.367 -3.383 -3.828 1.00 97.75 129 ALA A N 1
ATOM 1016 C CA . ALA A 1 129 ? 5.827 -2.846 -2.590 1.00 97.75 129 ALA A CA 1
ATOM 1017 C C . ALA A 1 129 ? 6.359 -3.574 -1.350 1.00 97.75 129 ALA A C 1
ATOM 1019 O O . ALA A 1 129 ? 6.737 -4.749 -1.391 1.00 97.75 129 ALA A O 1
ATOM 1020 N N . PHE A 1 130 ? 6.328 -2.861 -0.227 1.00 98.19 130 PHE A N 1
ATOM 1021 C CA . PHE A 1 130 ? 6.439 -3.424 1.113 1.00 98.19 130 PHE A CA 1
ATOM 1022 C C . PHE A 1 130 ? 5.126 -3.225 1.865 1.00 98.19 130 PHE A C 1
ATOM 1024 O O . PHE A 1 130 ? 4.449 -2.210 1.696 1.00 98.19 130 PHE A O 1
ATOM 1031 N N . TRP A 1 131 ? 4.779 -4.163 2.740 1.00 98.06 131 TRP A N 1
ATOM 1032 C CA . TRP A 1 131 ? 3.600 -4.067 3.593 1.00 98.06 131 TRP A CA 1
ATOM 1033 C C . TRP A 1 131 ? 3.877 -4.527 5.027 1.00 98.06 131 TRP A C 1
ATOM 1035 O O . TRP A 1 131 ? 4.966 -4.988 5.374 1.00 98.06 131 TRP A O 1
ATOM 1045 N N . THR A 1 132 ? 2.883 -4.323 5.888 1.00 97.06 132 THR A N 1
ATOM 1046 C CA . THR A 1 132 ? 2.958 -4.598 7.337 1.00 97.06 132 THR A CA 1
ATOM 1047 C C . THR A 1 132 ? 3.113 -6.071 7.728 1.00 97.06 132 THR A C 1
ATOM 1049 O O . THR A 1 132 ? 3.526 -6.322 8.853 1.00 97.06 132 THR A O 1
ATOM 1052 N N . GLY A 1 133 ? 2.792 -7.034 6.857 1.00 96.38 133 GLY A N 1
ATOM 1053 C CA . GLY A 1 133 ? 2.824 -8.481 7.140 1.00 96.38 133 GLY A CA 1
ATOM 1054 C C . GLY A 1 133 ? 1.719 -8.969 8.091 1.00 96.38 133 GLY A C 1
ATOM 1055 O O . GLY A 1 133 ? 1.049 -9.963 7.826 1.00 96.38 133 GLY A O 1
ATOM 1056 N N . GLU A 1 134 ? 1.485 -8.242 9.181 1.00 94.94 134 GLU A N 1
ATOM 1057 C CA . GLU A 1 134 ? 0.502 -8.551 10.220 1.00 94.94 134 GLU A CA 1
ATOM 1058 C C . GLU A 1 134 ? -0.308 -7.301 10.637 1.00 94.94 134 GLU A C 1
ATOM 1060 O O . GLU A 1 134 ? 0.154 -6.170 10.436 1.00 94.94 134 GLU A O 1
ATOM 1065 N N . PRO A 1 135 ? -1.527 -7.470 11.191 1.00 93.94 135 PRO A N 1
ATOM 1066 C CA . PRO A 1 135 ? -2.388 -6.349 11.561 1.00 93.94 135 PRO A CA 1
ATOM 1067 C C . PRO A 1 135 ? -1.750 -5.398 12.582 1.00 93.94 135 PRO A C 1
ATOM 1069 O O . PRO A 1 135 ? -1.309 -5.800 13.659 1.00 93.94 135 PRO A O 1
ATOM 1072 N N . GLY A 1 136 ? -1.732 -4.105 12.263 1.00 90.31 136 GLY A N 1
ATOM 1073 C CA . GLY A 1 136 ? -1.201 -3.050 13.126 1.00 90.31 136 GLY A CA 1
ATOM 1074 C C . GLY A 1 136 ? 0.317 -3.077 13.350 1.00 90.31 136 GLY A C 1
ATOM 1075 O O . GLY A 1 136 ? 0.791 -2.398 14.265 1.00 90.31 136 GLY A O 1
ATOM 1076 N N . ALA A 1 137 ? 1.098 -3.812 12.546 1.00 93.62 137 ALA A N 1
ATOM 1077 C CA . ALA A 1 137 ? 2.557 -3.756 12.633 1.00 93.62 137 ALA A CA 1
ATOM 1078 C C . ALA A 1 137 ? 3.070 -2.320 12.421 1.00 93.62 137 ALA A C 1
ATOM 1080 O O . ALA A 1 137 ? 2.633 -1.597 11.525 1.00 93.62 137 ALA A O 1
ATOM 1081 N N . THR A 1 138 ? 4.041 -1.905 13.234 1.00 91.56 138 THR A N 1
ATOM 1082 C CA . THR A 1 138 ? 4.550 -0.521 13.255 1.00 91.56 138 THR A CA 1
ATOM 1083 C C . THR A 1 138 ? 5.493 -0.172 12.103 1.00 91.56 138 THR A C 1
ATOM 1085 O O . THR A 1 138 ? 5.902 0.983 11.990 1.00 91.56 138 THR A O 1
ATOM 1088 N N . HIS A 1 139 ? 5.871 -1.147 11.276 1.00 92.94 139 HIS A N 1
ATOM 1089 C CA . HIS A 1 139 ? 6.845 -0.990 10.203 1.00 92.94 139 HIS A CA 1
ATOM 1090 C C . HIS A 1 139 ? 6.523 -1.913 9.022 1.00 92.94 139 HIS A C 1
ATOM 1092 O O . HIS A 1 139 ? 6.028 -3.029 9.187 1.00 92.94 139 HIS A O 1
ATOM 1098 N N . LEU A 1 140 ? 6.819 -1.420 7.822 1.00 95.75 140 LEU A N 1
ATOM 1099 C CA . LEU A 1 140 ? 6.670 -2.138 6.561 1.00 95.75 140 LEU A CA 1
ATOM 1100 C C . LEU A 1 140 ? 7.899 -3.034 6.380 1.00 95.75 140 LEU A C 1
ATOM 1102 O O . LEU A 1 140 ? 9.024 -2.541 6.441 1.00 95.75 140 LEU A O 1
ATOM 1106 N N . HIS A 1 141 ? 7.696 -4.33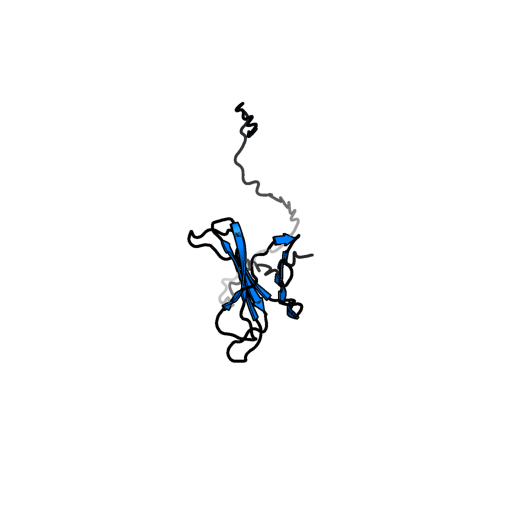8 6.206 1.00 96.12 141 HIS A N 1
ATOM 1107 C CA . HIS A 1 141 ? 8.797 -5.308 6.163 1.00 96.12 141 HIS A CA 1
ATOM 1108 C C . HIS A 1 141 ? 8.542 -6.517 5.258 1.00 96.12 141 HIS A C 1
ATOM 1110 O O . HIS A 1 141 ? 9.500 -7.155 4.827 1.00 96.12 141 HIS A O 1
ATOM 1116 N N . ALA A 1 142 ? 7.283 -6.839 4.953 1.00 97.75 142 ALA A N 1
ATOM 1117 C CA . ALA A 1 142 ? 6.935 -7.939 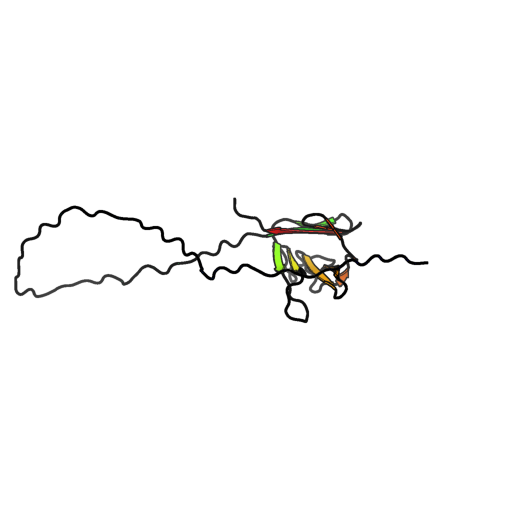4.065 1.00 97.75 142 ALA A CA 1
ATOM 1118 C C . ALA A 1 142 ? 7.021 -7.466 2.597 1.00 97.75 142 ALA A C 1
ATOM 1120 O O . ALA A 1 142 ? 6.284 -6.550 2.225 1.00 97.75 142 ALA A O 1
ATOM 1121 N N . PRO A 1 143 ? 7.918 -8.019 1.758 1.00 97.69 143 PRO A N 1
ATOM 1122 C CA . PRO A 1 143 ? 8.026 -7.641 0.350 1.00 97.69 143 PRO A CA 1
ATOM 1123 C C . PRO A 1 143 ? 6.950 -8.334 -0.497 1.00 97.69 143 PRO A C 1
ATOM 1125 O O . PRO A 1 143 ? 6.645 -9.502 -0.281 1.00 97.69 143 PRO A O 1
ATOM 1128 N N . THR A 1 144 ? 6.437 -7.654 -1.523 1.00 97.25 144 THR A N 1
ATOM 1129 C CA . THR A 1 144 ? 5.516 -8.249 -2.518 1.00 97.25 144 THR A CA 1
ATOM 1130 C C . THR A 1 144 ? 6.230 -8.871 -3.722 1.00 97.25 144 THR A C 1
ATOM 1132 O O . THR A 1 144 ? 5.594 -9.480 -4.581 1.00 97.25 144 THR A O 1
ATOM 1135 N N . GLY A 1 145 ? 7.543 -8.649 -3.843 1.00 97.00 145 GLY A N 1
ATOM 1136 C CA . GLY A 1 145 ? 8.281 -8.839 -5.093 1.00 97.00 145 GLY A CA 1
ATOM 1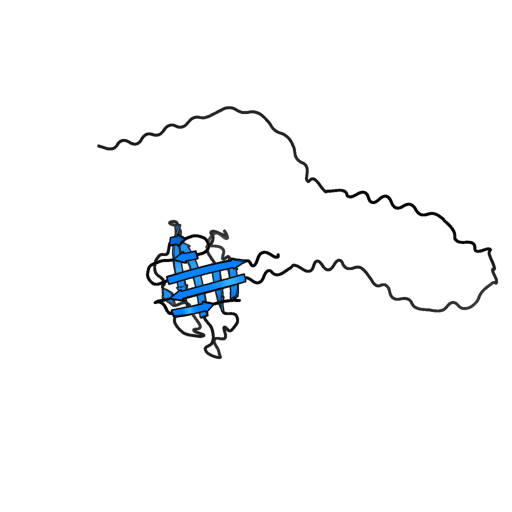137 C C . GLY A 1 145 ? 7.910 -7.798 -6.156 1.00 97.00 145 GLY A C 1
ATOM 1138 O O . GLY A 1 145 ? 7.141 -6.867 -5.896 1.00 97.00 145 GLY A O 1
ATOM 1139 N N . TYR A 1 146 ? 8.462 -7.960 -7.361 1.00 98.00 146 TYR A N 1
ATOM 1140 C CA . TYR A 1 146 ? 8.156 -7.083 -8.492 1.00 98.00 146 TYR A CA 1
ATOM 1141 C C . TYR A 1 146 ? 6.730 -7.288 -9.002 1.00 98.00 146 TYR A C 1
ATOM 1143 O O . TYR A 1 146 ? 6.202 -8.404 -9.006 1.00 98.00 146 TYR A O 1
ATOM 1151 N N . LEU A 1 147 ? 6.121 -6.197 -9.452 1.00 98.25 147 LEU A N 1
ATOM 1152 C CA . LEU A 1 147 ? 4.740 -6.127 -9.909 1.00 98.25 147 LEU A CA 1
ATOM 1153 C C . LEU A 1 147 ? 4.680 -5.753 -11.397 1.00 98.25 147 LEU A C 1
ATOM 1155 O O . LEU A 1 147 ? 5.676 -5.445 -12.048 1.00 98.25 147 LEU A O 1
ATOM 1159 N N . SER A 1 148 ? 3.489 -5.802 -11.977 1.00 97.75 148 SER A N 1
ATOM 1160 C CA . SER A 1 148 ? 3.231 -5.377 -13.353 1.00 97.75 148 SER A CA 1
ATOM 1161 C C . SER A 1 148 ? 1.891 -4.663 -13.439 1.00 97.75 148 SER A C 1
ATOM 1163 O O . SER A 1 148 ? 0.923 -5.062 -12.789 1.00 97.75 148 SER A O 1
ATOM 1165 N N . LYS A 1 149 ? 1.828 -3.583 -14.225 1.00 95.94 149 LYS A N 1
ATOM 1166 C CA . LYS A 1 149 ? 0.616 -2.769 -14.343 1.00 95.94 149 LYS A CA 1
ATOM 1167 C C . LYS A 1 149 ? -0.422 -3.465 -15.218 1.00 95.94 149 LYS A C 1
ATOM 1169 O O . LYS A 1 149 ? -0.192 -3.692 -16.403 1.00 95.94 149 LYS A O 1
ATOM 1174 N N . VAL A 1 150 ? -1.590 -3.747 -14.650 1.00 96.44 150 VAL A N 1
ATOM 1175 C CA . VAL A 1 150 ? -2.744 -4.331 -15.341 1.00 96.44 150 VAL A CA 1
ATOM 1176 C C . VAL A 1 150 ? -3.971 -3.480 -15.019 1.00 96.44 150 VAL A C 1
ATOM 1178 O O . VAL A 1 150 ? -4.578 -3.586 -13.954 1.00 96.44 150 VAL A O 1
ATOM 1181 N N . GLY A 1 151 ? -4.324 -2.584 -15.945 1.00 91.19 151 GLY A N 1
ATOM 1182 C CA . GLY A 1 151 ? -5.389 -1.600 -15.740 1.00 91.19 151 GLY A CA 1
ATOM 1183 C C . GLY A 1 151 ? -5.065 -0.634 -14.593 1.00 91.19 151 GLY A C 1
ATOM 1184 O O . GLY A 1 151 ? -4.019 0.013 -14.599 1.00 91.19 151 GLY A O 1
ATOM 1185 N N . GLY A 1 152 ? -5.971 -0.545 -13.614 1.00 89.94 152 GLY A N 1
ATOM 1186 C CA . GLY A 1 152 ? -5.806 0.245 -12.383 1.00 89.94 152 GLY A CA 1
ATOM 1187 C C . GLY A 1 152 ? -5.125 -0.501 -11.226 1.00 89.94 152 GLY A C 1
ATOM 1188 O O . GLY A 1 152 ? -5.269 -0.087 -10.079 1.00 89.94 152 GLY A O 1
ATOM 1189 N N . CYS A 1 153 ? -4.448 -1.618 -11.503 1.00 96.25 153 CYS A N 1
ATOM 1190 C CA . CYS A 1 153 ? -3.794 -2.457 -10.502 1.00 96.25 153 CYS A CA 1
ATOM 1191 C C . CYS A 1 153 ? -2.326 -2.728 -10.854 1.00 96.25 153 CYS A C 1
ATOM 1193 O O . CYS A 1 153 ? -1.949 -2.771 -12.026 1.00 96.25 153 CYS A O 1
ATOM 1195 N N . TRP A 1 154 ? -1.533 -3.008 -9.828 1.00 97.88 154 TRP A N 1
ATOM 1196 C CA . TRP A 1 154 ? -0.205 -3.603 -9.883 1.00 97.88 154 TRP A CA 1
ATOM 1197 C C . TRP A 1 154 ? -0.307 -5.042 -9.372 1.00 97.88 154 TRP A C 1
ATOM 1199 O O . TRP A 1 154 ? -0.839 -5.277 -8.288 1.00 97.88 154 TRP A O 1
ATOM 1209 N N . VAL A 1 155 ? 0.128 -6.013 -10.174 1.00 98.38 155 VAL A N 1
ATOM 1210 C CA . VAL A 1 155 ? -0.104 -7.441 -9.900 1.00 98.38 155 VAL A CA 1
ATOM 1211 C C . VAL A 1 155 ? 1.125 -8.301 -10.177 1.00 98.38 155 VAL A C 1
ATOM 1213 O O . VAL A 1 155 ? 1.927 -7.976 -11.052 1.00 98.38 155 VAL A O 1
ATOM 1216 N N . ASN A 1 156 ? 1.232 -9.429 -9.481 1.00 98.44 156 ASN A N 1
ATOM 1217 C CA . ASN A 1 156 ? 2.050 -10.575 -9.880 1.00 98.44 156 ASN A CA 1
ATOM 1218 C C . ASN A 1 156 ? 1.280 -11.885 -9.592 1.00 98.44 156 ASN A C 1
ATOM 1220 O O . ASN A 1 156 ? 0.053 -11.890 -9.693 1.00 98.44 156 ASN A O 1
ATOM 1224 N N . HIS A 1 157 ? 1.968 -12.999 -9.318 1.00 98.00 157 HIS A N 1
ATOM 1225 C CA . HIS A 1 157 ? 1.319 -14.275 -8.989 1.00 98.00 157 HIS A CA 1
ATOM 1226 C C . HIS A 1 157 ? 0.617 -14.247 -7.620 1.00 98.00 157 HIS A C 1
ATOM 1228 O O . HIS A 1 157 ? -0.491 -14.762 -7.493 1.00 98.00 157 HIS A O 1
ATOM 1234 N N . ASP A 1 158 ? 1.246 -13.618 -6.625 1.00 97.81 158 ASP A N 1
ATOM 1235 C CA . ASP A 1 158 ? 0.851 -13.697 -5.214 1.00 97.81 158 ASP A CA 1
ATOM 1236 C C . ASP A 1 158 ? 0.256 -12.384 -4.686 1.00 97.81 158 ASP A C 1
ATOM 1238 O O . ASP A 1 158 ? -0.390 -12.375 -3.644 1.00 97.81 158 ASP A O 1
ATOM 1242 N N . THR A 1 159 ? 0.468 -11.268 -5.387 1.00 98.50 159 THR A N 1
ATOM 1243 C CA . THR A 1 159 ? 0.045 -9.923 -4.978 1.00 98.50 159 THR A CA 1
ATOM 1244 C C . THR A 1 159 ? -0.896 -9.281 -5.993 1.00 98.50 159 THR A C 1
ATOM 1246 O O . THR A 1 159 ? -0.629 -9.272 -7.199 1.00 98.50 159 THR A O 1
ATOM 1249 N N . ARG A 1 160 ? -1.945 -8.620 -5.490 1.00 98.50 160 ARG A N 1
ATOM 1250 C CA . ARG A 1 160 ? -2.767 -7.659 -6.239 1.00 98.50 160 ARG A CA 1
ATOM 1251 C C . ARG A 1 160 ? -2.958 -6.386 -5.423 1.00 98.50 160 ARG A C 1
ATOM 1253 O O . ARG A 1 160 ? -3.561 -6.416 -4.357 1.00 98.50 160 ARG A O 1
ATOM 1260 N N . LEU A 1 161 ? -2.499 -5.262 -5.964 1.00 97.75 161 LEU A N 1
ATOM 1261 C CA . LEU A 1 161 ? -2.561 -3.942 -5.345 1.00 97.75 161 LEU A CA 1
ATOM 1262 C C . LEU A 1 161 ? -3.271 -2.960 -6.284 1.00 97.75 161 LEU A C 1
ATOM 1264 O O . LEU A 1 161 ? -2.803 -2.718 -7.393 1.00 97.75 161 LEU A O 1
ATOM 1268 N N . CYS A 1 162 ? -4.397 -2.387 -5.870 1.00 96.38 162 CYS A N 1
ATOM 1269 C CA . CYS A 1 162 ? -5.197 -1.478 -6.690 1.00 96.38 162 CYS A CA 1
ATOM 1270 C C . CYS A 1 162 ? -5.669 -0.272 -5.876 1.00 96.38 162 CYS A C 1
ATOM 1272 O O . CYS A 1 162 ? -6.065 -0.419 -4.719 1.00 96.38 162 CYS A O 1
ATOM 1274 N N . ALA A 1 163 ? -5.713 0.898 -6.508 1.00 92.25 163 ALA A N 1
ATOM 1275 C CA . ALA A 1 163 ? -6.300 2.103 -5.938 1.00 92.25 163 ALA A CA 1
ATOM 1276 C C . ALA A 1 163 ? -7.132 2.828 -6.997 1.00 92.25 163 ALA A C 1
ATOM 1278 O O . ALA A 1 163 ? -6.724 2.946 -8.154 1.00 92.25 163 ALA A O 1
ATOM 1279 N N . TRP A 1 164 ? -8.302 3.315 -6.593 1.00 88.38 164 TRP A N 1
ATOM 1280 C CA . TRP A 1 164 ? -9.220 4.051 -7.451 1.00 88.38 164 TRP A CA 1
ATOM 1281 C C . TRP A 1 164 ? -9.759 5.266 -6.707 1.00 88.38 164 TRP A C 1
ATOM 1283 O O . TRP A 1 164 ? -10.403 5.129 -5.661 1.00 88.38 164 TRP A O 1
ATOM 1293 N N . GLU A 1 165 ? -9.561 6.454 -7.270 1.00 81.31 165 GLU A N 1
ATOM 1294 C CA . GLU A 1 165 ? -10.365 7.605 -6.877 1.00 81.31 165 GLU A CA 1
ATOM 1295 C C . GLU A 1 165 ? -11.818 7.353 -7.270 1.00 81.31 165 GLU A C 1
ATOM 1297 O O . GLU A 1 165 ? -12.126 6.958 -8.399 1.00 81.31 165 GLU A O 1
ATOM 1302 N N . LYS A 1 166 ? -12.737 7.603 -6.337 1.00 66.62 166 LYS A N 1
ATOM 1303 C CA . LYS A 1 166 ? -14.159 7.593 -6.651 1.00 66.62 166 LYS A CA 1
ATOM 1304 C C . LYS A 1 166 ? -14.518 8.912 -7.331 1.00 66.62 166 LYS A C 1
ATOM 1306 O O . LYS A 1 166 ? -14.937 9.855 -6.660 1.00 66.62 166 LYS A O 1
ATOM 1311 N N . THR A 1 167 ? -14.348 8.970 -8.651 1.00 57.22 167 THR A N 1
ATOM 1312 C CA . THR A 1 167 ? -14.857 10.068 -9.479 1.00 57.22 167 THR A CA 1
ATOM 1313 C C . THR A 1 167 ? -16.339 10.277 -9.174 1.00 57.22 167 THR A C 1
ATOM 1315 O O . THR A 1 167 ? -17.129 9.331 -9.191 1.00 57.22 167 THR A O 1
ATOM 1318 N N . GLY A 1 168 ? -16.698 11.512 -8.813 1.00 51.22 168 GLY A N 1
ATOM 1319 C CA . GLY A 1 168 ? -18.075 11.868 -8.481 1.00 51.22 168 GLY A CA 1
ATOM 1320 C C . GLY A 1 168 ? -18.994 11.638 -9.678 1.00 51.22 168 GLY A C 1
ATOM 1321 O O . GLY A 1 168 ? -18.678 12.084 -10.780 1.00 51.22 168 GLY A O 1
ATOM 1322 N N . ALA A 1 169 ? -20.095 10.925 -9.440 1.00 34.53 169 ALA A N 1
ATOM 1323 C CA . ALA A 1 169 ? -21.203 10.772 -10.381 1.00 34.53 169 ALA A CA 1
ATOM 1324 C C . ALA A 1 169 ? -22.192 11.939 -10.249 1.00 34.53 169 ALA A C 1
ATOM 1326 O O . ALA A 1 169 ? -22.340 12.430 -9.104 1.00 34.53 169 ALA A O 1
#